Protein AF-A0A443YUI5-F1 (afdb_monomer_lite)

pLDDT: mean 79.12, std 23.34, range [35.41, 98.44]

Secondary structure (DSSP, 8-state):
----------------------------------TTEEEEEEE-TTS-EEEEEEETTS-HHHHHHHHHHHHHHHTT-GGGHHHHHHHHHT--

Radius of gyration: 30.59 Å; chains: 1; bounding box: 45×80×65 Å

Foldseek 3Di:
DDDDDDDDDDDDDDPDDDDDDDPPPPPPPPPPPPLQWDKDWDAAPVRDIDIDTDGPPWDPQQSVLVNVLCRCVVNVVVVCNVVSVVSNVVTD

Structure (mmCIF, N/CA/C/O backbone):
data_AF-A0A443YUI5-F1
#
_entry.id   AF-A0A443YUI5-F1
#
loop_
_atom_site.group_PDB
_atom_site.id
_atom_site.type_symbol
_atom_site.label_atom_id
_atom_site.label_alt_id
_atom_site.label_comp_id
_atom_site.label_asym_id
_atom_site.label_entity_id
_atom_site.label_seq_id
_atom_site.pdbx_PDB_ins_code
_atom_site.Cartn_x
_atom_site.Cartn_y
_atom_site.Cartn_z
_atom_site.occupancy
_atom_site.B_iso_or_equiv
_atom_site.auth_seq_id
_atom_site.auth_comp_id
_atom_site.auth_asym_id
_atom_site.auth_atom_id
_atom_site.pdbx_PDB_model_num
ATOM 1 N N . MET A 1 1 ? 32.166 69.815 49.288 1.00 35.41 1 MET A N 1
ATOM 2 C CA . MET A 1 1 ? 32.519 68.591 50.051 1.00 35.41 1 MET A CA 1
ATOM 3 C C . MET A 1 1 ? 31.216 67.846 50.296 1.00 35.41 1 MET A C 1
ATOM 5 O O . MET A 1 1 ? 30.298 68.459 50.805 1.00 35.41 1 MET A O 1
ATOM 9 N N . LYS A 1 2 ? 30.967 66.742 49.589 1.00 37.97 2 LYS A N 1
ATOM 10 C CA . LYS A 1 2 ? 31.373 65.356 49.898 1.00 37.97 2 LYS A CA 1
ATOM 11 C C . LYS A 1 2 ? 30.525 64.726 51.009 1.00 37.97 2 LYS A C 1
ATOM 13 O O . LYS A 1 2 ? 30.430 65.280 52.092 1.00 37.97 2 LYS A O 1
ATOM 18 N N . LEU A 1 3 ? 30.118 63.492 50.698 1.00 37.38 3 LEU A N 1
ATOM 19 C CA . LEU A 1 3 ? 29.604 62.422 51.553 1.00 37.38 3 LEU A CA 1
ATOM 20 C C . LEU A 1 3 ? 28.123 62.509 51.960 1.00 37.38 3 LEU A C 1
ATOM 22 O O . LEU A 1 3 ? 27.674 63.542 52.413 1.00 37.38 3 LEU A O 1
ATOM 26 N N . SER A 1 4 ? 27.320 61.443 51.957 1.00 45.62 4 SER A N 1
ATOM 27 C CA . SER A 1 4 ? 27.376 60.082 51.392 1.00 45.62 4 SER A CA 1
ATOM 28 C C . SER A 1 4 ? 26.271 59.258 52.069 1.00 45.62 4 SER A C 1
ATOM 30 O O . SER A 1 4 ? 25.894 59.584 53.188 1.00 45.62 4 SER A O 1
ATOM 32 N N . LYS A 1 5 ? 25.963 58.097 51.470 1.00 46.97 5 LYS A N 1
ATOM 33 C CA . LYS A 1 5 ? 25.443 56.865 52.107 1.00 46.97 5 LYS A CA 1
ATOM 34 C C . LYS A 1 5 ? 23.950 56.897 52.460 1.00 46.97 5 LYS A C 1
ATOM 36 O O . LYS A 1 5 ? 23.513 57.597 53.353 1.00 46.97 5 LYS A O 1
ATOM 41 N N . LYS A 1 6 ? 23.137 56.208 51.654 1.00 47.88 6 LYS A N 1
ATOM 42 C CA . LYS A 1 6 ? 22.767 54.784 51.829 1.00 47.88 6 LYS A CA 1
ATOM 43 C C . LYS A 1 6 ? 21.965 54.552 53.111 1.00 47.88 6 LYS A C 1
ATOM 45 O O . LYS A 1 6 ? 22.578 54.390 54.156 1.00 47.88 6 LYS A O 1
ATOM 50 N N . LEU A 1 7 ? 20.651 54.401 52.972 1.00 53.97 7 LEU A N 1
ATOM 51 C CA . LEU A 1 7 ? 19.822 53.374 53.624 1.00 53.97 7 LEU A CA 1
ATOM 52 C C . LEU A 1 7 ? 18.370 53.617 53.168 1.00 53.97 7 LEU A C 1
ATOM 54 O O . LEU A 1 7 ? 17.985 54.774 53.104 1.00 53.97 7 LEU A O 1
ATOM 58 N N . PHE A 1 8 ? 17.459 52.688 52.910 1.00 46.69 8 PHE A N 1
ATOM 59 C CA . PHE A 1 8 ? 17.367 51.248 52.637 1.00 46.69 8 PHE A CA 1
ATOM 60 C C . PHE A 1 8 ? 15.838 50.991 52.652 1.00 46.69 8 PHE A C 1
ATOM 62 O O . PHE A 1 8 ? 15.118 51.793 53.246 1.00 46.69 8 PHE A O 1
ATOM 69 N N . LEU A 1 9 ? 15.377 49.867 52.090 1.00 45.25 9 LEU A N 1
ATOM 70 C CA . LEU A 1 9 ? 13.992 49.343 52.142 1.00 45.25 9 LEU A CA 1
ATOM 71 C C . LEU A 1 9 ? 12.989 50.055 51.199 1.00 45.25 9 LEU A C 1
ATOM 73 O O . LEU A 1 9 ? 12.831 51.261 51.264 1.00 45.25 9 LEU A O 1
ATOM 77 N N . LEU A 1 10 ? 12.248 49.400 50.300 1.00 46.81 10 LEU A N 1
ATOM 78 C CA . LEU A 1 10 ? 11.764 48.017 50.247 1.00 46.81 10 LEU A CA 1
ATOM 79 C C . LEU A 1 10 ? 11.145 47.726 48.860 1.00 46.81 10 LEU A C 1
ATOM 81 O O . LEU A 1 10 ? 10.678 48.644 48.197 1.00 46.81 10 LEU A O 1
ATOM 85 N N . LEU A 1 11 ? 11.033 46.428 48.543 1.00 51.09 11 LEU A N 1
ATOM 86 C CA . LEU A 1 11 ? 10.074 45.797 47.612 1.00 51.09 11 LEU A CA 1
ATOM 87 C C . LEU A 1 11 ? 10.394 45.803 46.106 1.00 51.09 11 LEU A C 1
ATOM 89 O O . LEU A 1 11 ? 9.887 46.623 45.354 1.00 51.09 11 LEU A O 1
ATOM 93 N N . ALA A 1 12 ? 11.144 44.783 45.679 1.00 51.66 12 ALA A N 1
ATOM 94 C CA . ALA A 1 12 ? 10.871 43.988 44.468 1.00 51.66 12 ALA A CA 1
ATOM 95 C C . ALA A 1 12 ? 11.862 42.801 44.431 1.00 51.66 12 ALA A C 1
ATOM 97 O O . ALA A 1 12 ? 12.920 42.865 43.817 1.00 51.66 12 ALA A O 1
ATOM 98 N N . SER A 1 13 ? 11.758 41.851 45.362 1.00 48.91 13 SER A N 1
ATOM 99 C CA . SER A 1 13 ? 11.170 40.527 45.102 1.00 48.91 13 SER A CA 1
ATOM 100 C C . SER A 1 13 ? 11.611 39.872 43.781 1.00 48.91 13 SER A C 1
ATOM 102 O O . SER A 1 13 ? 11.099 40.193 42.716 1.00 48.91 13 SER A O 1
ATOM 104 N N . CYS A 1 14 ? 12.491 38.878 43.932 1.00 44.94 14 CYS A N 1
ATOM 105 C CA . CYS A 1 14 ? 12.506 37.619 43.185 1.00 44.94 14 CYS A CA 1
ATOM 106 C C . CYS A 1 14 ? 12.582 37.673 41.652 1.00 44.94 14 CYS A C 1
ATOM 108 O O . CYS A 1 14 ? 11.595 37.422 40.976 1.00 44.94 14 CYS A O 1
ATOM 110 N N . PHE A 1 15 ? 13.801 37.767 41.124 1.00 49.81 15 PHE A N 1
ATOM 111 C CA . PHE A 1 15 ? 14.214 36.892 40.022 1.00 49.81 15 PHE A CA 1
ATOM 112 C C . PHE A 1 15 ? 15.553 36.261 40.406 1.00 49.81 15 PHE A C 1
ATOM 114 O O . PHE A 1 15 ? 16.629 36.726 40.043 1.00 49.81 15 PHE A O 1
ATOM 121 N N . PHE A 1 16 ? 15.460 35.244 41.267 1.00 46.53 16 PHE A N 1
ATOM 122 C CA . PHE A 1 16 ? 16.574 34.365 41.587 1.00 46.53 16 PHE A CA 1
ATOM 123 C C . PHE A 1 16 ? 16.896 33.509 40.361 1.00 46.53 16 PHE A C 1
ATOM 125 O O . PHE A 1 16 ? 16.020 32.871 39.781 1.00 46.53 16 PHE A O 1
ATOM 132 N N . ALA A 1 17 ? 18.175 33.523 40.008 1.00 54.31 17 ALA A N 1
ATOM 133 C CA . ALA A 1 17 ? 18.823 32.609 39.091 1.00 54.31 17 ALA A CA 1
ATOM 134 C C . ALA A 1 17 ? 18.689 31.151 39.558 1.00 54.31 17 ALA A C 1
ATOM 136 O O . ALA A 1 17 ? 18.885 30.897 40.744 1.00 54.31 17 ALA A O 1
ATOM 137 N N . PHE A 1 18 ? 18.421 30.228 38.625 1.00 44.81 18 PHE A N 1
ATOM 138 C CA . PHE A 1 18 ? 19.051 28.901 38.501 1.00 44.81 18 PHE A CA 1
ATOM 139 C C . PHE A 1 18 ? 18.410 28.105 37.344 1.00 44.81 18 PHE A C 1
ATOM 141 O O . PHE A 1 18 ? 17.197 27.914 37.349 1.00 44.81 18 PHE A O 1
ATOM 148 N N . GLY A 1 19 ? 19.228 27.563 36.429 1.00 41.97 19 GLY A N 1
ATOM 149 C CA . GLY A 1 19 ? 18.959 26.248 35.821 1.00 41.97 19 GLY A CA 1
ATOM 150 C C . GLY A 1 19 ? 19.038 26.118 34.290 1.00 41.97 19 GLY A C 1
ATOM 151 O O . GLY A 1 19 ? 18.059 26.426 33.625 1.00 41.97 19 GLY A O 1
ATOM 152 N N . CYS A 1 20 ? 20.144 25.517 33.811 1.00 45.34 20 CYS A N 1
ATOM 153 C CA . CYS A 1 20 ? 20.379 24.846 32.509 1.00 45.34 20 CYS A CA 1
ATOM 154 C C . CYS A 1 20 ? 20.330 25.746 31.254 1.00 45.34 20 CYS A C 1
ATOM 156 O O . CYS A 1 20 ? 19.271 26.207 30.855 1.00 45.34 20 CYS A O 1
ATOM 158 N N . GLU A 1 21 ? 21.433 26.115 30.592 1.00 45.78 21 GLU A N 1
ATOM 159 C CA . GLU A 1 21 ? 22.568 25.298 30.107 1.00 45.78 21 GLU A CA 1
ATOM 160 C C . GLU A 1 21 ? 22.106 24.092 29.277 1.00 45.78 21 GLU A C 1
ATOM 162 O O . GLU A 1 21 ? 21.214 23.364 29.697 1.00 45.78 21 GLU A O 1
ATOM 167 N N . LEU A 1 22 ? 22.739 23.898 28.115 1.00 44.59 22 LEU A N 1
ATOM 168 C CA . LEU A 1 22 ? 22.425 22.913 27.071 1.00 44.59 22 LEU A CA 1
ATOM 169 C C . LEU A 1 22 ? 21.349 23.347 26.057 1.00 44.59 22 LEU A C 1
ATOM 171 O O . LEU A 1 22 ? 20.293 22.738 25.897 1.00 44.59 22 LEU A O 1
ATOM 175 N N . LEU A 1 23 ? 21.670 24.401 25.304 1.00 45.56 23 LEU A N 1
ATOM 176 C CA . LEU A 1 23 ? 21.161 24.542 23.942 1.00 45.56 23 LEU A CA 1
ATOM 177 C C . LEU A 1 23 ? 21.903 23.479 23.118 1.00 45.56 23 LEU A C 1
ATOM 179 O O . LEU A 1 23 ? 22.971 23.738 22.571 1.00 45.56 23 LEU A O 1
ATOM 183 N N . ASP A 1 24 ? 21.397 22.248 23.202 1.00 44.34 24 ASP A N 1
ATOM 184 C CA . ASP A 1 24 ? 21.800 21.106 22.388 1.00 44.34 24 ASP A CA 1
ATOM 185 C C . ASP A 1 24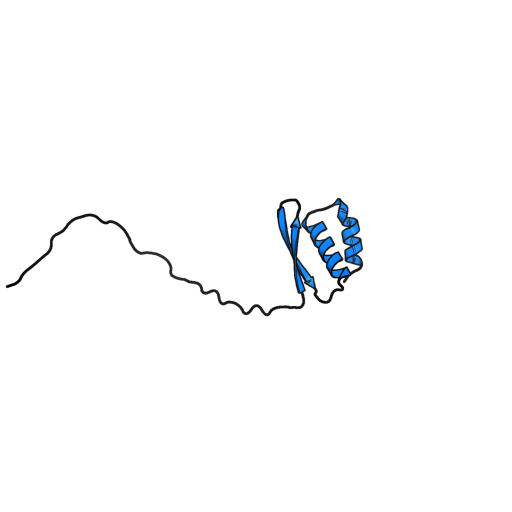 ? 21.457 21.477 20.941 1.00 44.34 24 ASP A C 1
ATOM 187 O O . ASP A 1 24 ? 20.330 21.324 20.468 1.00 44.34 24 ASP A O 1
ATOM 191 N N . GLU A 1 25 ? 22.414 22.113 20.270 1.00 52.12 25 GLU A N 1
ATOM 192 C CA . GLU A 1 25 ? 22.475 22.167 18.818 1.00 52.12 25 GLU A CA 1
ATOM 193 C C . GLU A 1 25 ? 22.765 20.731 18.380 1.00 52.12 25 GLU A C 1
ATOM 195 O O . GLU A 1 25 ? 23.913 20.331 18.187 1.00 52.12 25 GLU A O 1
ATOM 200 N N . GLU A 1 26 ? 21.697 19.923 18.371 1.00 56.22 26 GLU A N 1
ATOM 201 C CA . GLU A 1 26 ? 21.706 18.553 17.885 1.00 56.22 26 GLU A CA 1
ATOM 202 C C . GLU A 1 26 ? 22.288 18.635 16.468 1.00 56.22 26 GLU A C 1
ATOM 204 O O . GLU A 1 26 ? 21.721 19.349 15.630 1.00 56.22 26 GLU A O 1
ATOM 209 N N . PRO A 1 27 ? 23.456 18.026 16.199 1.00 44.50 27 PRO A N 1
ATOM 210 C CA . PRO A 1 27 ? 24.069 18.115 14.888 1.00 44.50 27 PRO A CA 1
ATOM 211 C C . PRO A 1 27 ? 23.027 17.639 13.881 1.00 44.50 27 PRO A C 1
ATOM 213 O O . PRO A 1 27 ? 22.513 16.527 14.014 1.00 44.50 27 PRO A O 1
ATOM 216 N N . GLU A 1 28 ? 22.688 18.483 12.899 1.00 55.75 28 GLU A N 1
ATOM 217 C CA . GLU A 1 28 ? 22.000 18.029 11.698 1.00 55.75 28 GLU A CA 1
ATOM 218 C C . GLU A 1 28 ? 22.916 16.973 11.081 1.00 55.75 28 GLU A C 1
ATOM 220 O O . GLU A 1 28 ? 23.827 17.277 10.312 1.00 55.75 28 GLU A O 1
ATOM 225 N N . GLU A 1 29 ? 22.732 15.715 11.490 1.00 56.62 29 GLU A N 1
ATOM 226 C CA . GLU A 1 29 ? 23.282 14.584 10.781 1.00 56.62 29 GLU A CA 1
ATOM 227 C C . GLU A 1 29 ? 22.833 14.799 9.345 1.00 56.62 29 GLU A C 1
ATOM 229 O O . GLU A 1 29 ? 21.627 14.814 9.069 1.00 56.62 29 GLU A O 1
ATOM 234 N N . GLU A 1 30 ? 23.791 15.027 8.446 1.00 53.38 30 GLU A N 1
ATOM 235 C CA . GLU A 1 30 ? 23.566 14.980 7.013 1.00 53.38 30 GLU A CA 1
ATOM 236 C C . GLU A 1 30 ? 22.991 13.593 6.723 1.00 53.38 30 GLU A C 1
ATOM 238 O O . GLU A 1 30 ? 23.711 12.618 6.490 1.00 53.38 30 GLU A O 1
ATOM 243 N N . LYS A 1 31 ? 21.662 13.477 6.824 1.00 60.12 31 LYS A N 1
ATOM 244 C CA . LYS A 1 31 ? 20.929 12.256 6.549 1.00 60.12 31 LYS A CA 1
ATOM 245 C C . LYS A 1 31 ? 21.180 12.001 5.090 1.00 60.12 31 LYS A C 1
ATOM 247 O O . LYS A 1 31 ? 20.570 12.628 4.227 1.00 60.12 31 LYS A O 1
ATOM 252 N N . LYS A 1 32 ? 22.124 11.102 4.829 1.00 59.72 32 LYS A N 1
ATOM 253 C CA . LYS A 1 32 ? 22.429 10.595 3.504 1.00 59.72 32 LYS A CA 1
ATOM 254 C C . LYS A 1 32 ? 21.094 10.214 2.880 1.00 59.72 32 LYS A C 1
ATOM 256 O O . LYS A 1 32 ? 20.459 9.258 3.323 1.00 59.72 32 LYS A O 1
ATOM 261 N N . VAL A 1 33 ? 20.628 11.033 1.938 1.00 64.38 33 VAL A N 1
ATOM 262 C CA . VAL A 1 33 ? 19.283 10.899 1.382 1.00 64.38 33 VAL A CA 1
ATOM 263 C C . VAL A 1 33 ? 19.264 9.600 0.592 1.00 64.38 33 VAL A C 1
ATOM 265 O O . VAL A 1 33 ? 19.785 9.521 -0.523 1.00 64.38 33 VAL A O 1
ATOM 268 N N . ASP A 1 34 ? 18.721 8.552 1.205 1.00 72.12 34 ASP A N 1
ATOM 269 C CA . ASP A 1 34 ? 18.540 7.272 0.548 1.00 72.12 34 ASP A CA 1
ATOM 270 C C . ASP A 1 34 ? 17.368 7.382 -0.432 1.00 72.12 34 ASP A C 1
ATOM 272 O O . ASP A 1 34 ? 16.200 7.210 -0.087 1.00 72.12 34 ASP A O 1
ATOM 276 N N . ASN A 1 35 ? 17.706 7.672 -1.687 1.00 81.25 35 ASN A N 1
ATOM 277 C CA . ASN A 1 35 ? 16.753 7.757 -2.789 1.00 81.25 35 ASN A CA 1
ATOM 278 C C . ASN A 1 35 ? 16.277 6.375 -3.286 1.00 81.25 35 ASN A C 1
ATOM 280 O O . ASN A 1 35 ? 15.597 6.289 -4.311 1.00 81.25 35 ASN A O 1
ATOM 284 N N . SER A 1 36 ? 16.616 5.269 -2.612 1.00 92.75 36 SER A N 1
ATOM 285 C CA . SER A 1 36 ? 16.159 3.929 -3.002 1.00 92.75 36 SER A CA 1
ATOM 286 C C . SER A 1 36 ? 14.672 3.696 -2.717 1.00 92.75 36 SER A C 1
ATOM 288 O O . SER A 1 36 ? 14.046 2.852 -3.369 1.00 92.75 36 SER A O 1
ATOM 290 N N . THR A 1 37 ? 14.085 4.466 -1.797 1.00 95.56 37 THR A N 1
ATOM 291 C CA . THR A 1 37 ? 12.678 4.374 -1.394 1.00 95.56 37 THR A CA 1
ATOM 292 C C . THR A 1 37 ? 12.005 5.744 -1.384 1.00 95.56 37 THR A C 1
ATOM 294 O O . THR A 1 37 ? 12.669 6.776 -1.340 1.00 95.56 37 THR A O 1
ATOM 297 N N . TYR A 1 38 ? 10.676 5.761 -1.444 1.00 94.56 38 TYR A N 1
ATOM 298 C CA . TYR A 1 38 ? 9.876 6.933 -1.099 1.00 94.56 38 TYR A CA 1
ATOM 299 C C . TYR A 1 38 ? 8.998 6.623 0.109 1.00 94.56 38 TYR A C 1
ATOM 301 O O . TYR A 1 38 ? 8.590 5.477 0.322 1.00 94.56 38 TYR A O 1
ATOM 309 N N . THR A 1 39 ? 8.703 7.656 0.892 1.00 96.69 39 THR A N 1
ATOM 310 C CA . THR A 1 39 ? 7.774 7.553 2.014 1.00 96.69 39 THR A CA 1
ATOM 311 C C . THR A 1 39 ? 6.346 7.670 1.507 1.00 96.69 39 THR A C 1
ATOM 313 O O . THR A 1 39 ? 5.953 8.692 0.946 1.00 96.69 39 THR A O 1
ATOM 316 N N . TYR A 1 40 ? 5.558 6.627 1.733 1.00 97.38 40 TYR A N 1
ATOM 317 C CA . TYR A 1 40 ? 4.122 6.642 1.517 1.00 97.38 40 TYR A CA 1
ATOM 318 C C . TYR A 1 40 ? 3.401 6.830 2.848 1.00 97.38 40 TYR A C 1
ATOM 320 O O . TYR A 1 40 ? 3.545 6.014 3.759 1.00 97.38 40 TYR A O 1
ATOM 328 N N . SER A 1 41 ? 2.607 7.894 2.940 1.00 97.94 41 SER A N 1
ATOM 329 C CA . SER A 1 41 ? 1.829 8.247 4.127 1.00 97.94 41 SER A CA 1
ATOM 330 C C . SER A 1 41 ? 0.342 8.058 3.856 1.00 97.94 41 SER A C 1
ATOM 332 O O . SER A 1 41 ? -0.169 8.519 2.837 1.00 97.94 41 SER A O 1
ATOM 334 N N . TYR A 1 42 ? -0.373 7.428 4.784 1.00 97.50 42 TYR A N 1
ATOM 335 C CA . TYR A 1 42 ? -1.815 7.215 4.677 1.00 97.50 42 TYR A CA 1
ATOM 336 C C . TYR A 1 42 ? -2.518 7.439 6.014 1.00 97.50 42 TYR A C 1
ATOM 338 O O . TYR A 1 42 ? -1.920 7.358 7.087 1.00 97.50 42 TYR A O 1
ATOM 346 N N . THR A 1 43 ? -3.809 7.758 5.936 1.00 98.06 43 THR A N 1
ATOM 347 C CA . THR A 1 43 ? -4.673 7.970 7.102 1.00 98.06 43 THR A CA 1
ATOM 348 C C . THR A 1 43 ? -5.800 6.952 7.068 1.00 98.06 43 THR A C 1
ATOM 350 O O . THR A 1 43 ? -6.476 6.809 6.050 1.00 98.06 43 THR A O 1
ATOM 353 N N . CYS A 1 44 ? -5.989 6.239 8.171 1.00 97.19 44 CYS A N 1
ATOM 354 C CA . CYS A 1 44 ? -7.084 5.296 8.333 1.00 97.19 44 CYS A CA 1
ATOM 355 C C . CYS A 1 44 ? -8.401 6.018 8.644 1.00 97.19 44 CYS A C 1
ATOM 357 O O . CYS A 1 44 ? -8.371 7.135 9.163 1.00 97.19 44 CYS A O 1
ATOM 359 N N . PRO A 1 45 ? -9.564 5.375 8.430 1.00 96.06 45 PRO A N 1
ATOM 360 C CA . PRO A 1 45 ? -10.868 5.956 8.770 1.00 96.06 45 PRO A CA 1
ATOM 361 C C . PRO A 1 45 ? -11.009 6.374 10.243 1.00 96.06 45 PRO A C 1
ATOM 363 O O . PRO A 1 45 ? -11.770 7.276 10.567 1.00 96.06 45 PRO A O 1
ATOM 366 N N . THR A 1 46 ? -10.229 5.761 11.137 1.00 95.56 46 THR A N 1
ATOM 36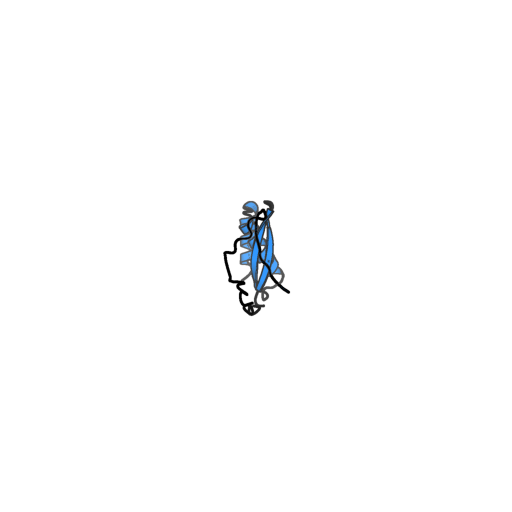7 C CA . THR A 1 46 ? -10.139 6.116 12.563 1.00 95.56 46 THR A CA 1
ATOM 368 C C . THR A 1 46 ? -9.364 7.412 12.837 1.00 95.56 46 THR A C 1
ATOM 370 O O . THR A 1 46 ? -9.222 7.807 13.990 1.00 95.56 46 THR A O 1
ATOM 373 N N . GLY A 1 47 ? -8.805 8.053 11.806 1.00 96.06 47 GLY A N 1
ATOM 374 C CA . GLY A 1 47 ? -7.963 9.247 11.910 1.00 96.06 47 GLY A CA 1
ATOM 375 C C . GLY A 1 47 ? -6.489 8.962 12.217 1.00 96.06 47 GLY A C 1
ATOM 376 O O . GLY A 1 47 ? -5.670 9.881 12.186 1.00 96.06 47 GLY A O 1
ATOM 377 N N . LYS A 1 48 ? -6.114 7.701 12.478 1.00 96.88 48 LYS A N 1
ATOM 378 C CA . LYS A 1 48 ? -4.712 7.315 12.695 1.00 96.88 48 LYS A CA 1
ATOM 379 C C . LYS A 1 48 ? -3.905 7.443 11.405 1.00 96.88 48 LYS A C 1
ATOM 381 O O . LYS A 1 48 ? -4.357 7.015 10.344 1.00 96.88 48 LYS A O 1
ATOM 386 N N . LYS A 1 49 ? -2.702 8.006 11.513 1.00 97.81 49 LYS A N 1
ATOM 387 C CA . LYS A 1 49 ? -1.762 8.179 10.401 1.00 97.81 49 LYS A CA 1
ATOM 388 C C . LYS A 1 49 ? -0.636 7.163 10.497 1.00 97.81 49 LYS A C 1
ATOM 390 O O . LYS A 1 49 ? -0.131 6.907 11.587 1.00 97.81 49 LYS A O 1
ATOM 395 N N . TYR A 1 50 ? -0.230 6.644 9.350 1.00 97.38 50 TYR A N 1
ATOM 396 C CA . TYR A 1 50 ? 0.841 5.667 9.221 1.00 97.38 50 TYR A CA 1
ATOM 397 C C . TYR A 1 50 ? 1.717 6.013 8.024 1.00 97.38 50 TYR A C 1
ATOM 399 O O . TYR A 1 50 ? 1.268 6.670 7.080 1.00 97.38 50 TYR A O 1
ATOM 407 N N . THR A 1 51 ? 2.959 5.545 8.062 1.00 97.44 51 THR A N 1
ATOM 408 C CA . THR A 1 51 ? 3.925 5.712 6.979 1.00 97.44 51 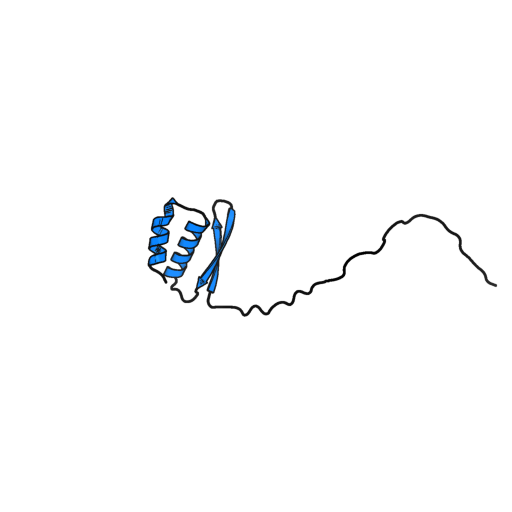THR A CA 1
ATOM 409 C C . THR A 1 51 ? 4.656 4.402 6.713 1.00 97.44 51 THR A C 1
ATOM 411 O O . THR A 1 51 ? 4.859 3.600 7.624 1.00 97.44 51 THR A O 1
ATOM 414 N N . ILE A 1 52 ? 5.033 4.171 5.456 1.00 96.00 52 ILE A N 1
ATOM 415 C CA . ILE A 1 52 ? 5.909 3.066 5.052 1.00 96.00 52 ILE A CA 1
ATOM 416 C C . ILE A 1 52 ? 6.903 3.534 3.985 1.00 96.00 52 ILE A C 1
ATOM 418 O O . ILE A 1 52 ? 6.629 4.482 3.250 1.00 96.00 52 ILE A O 1
ATOM 422 N N . GLN A 1 53 ? 8.028 2.833 3.862 1.00 96.75 53 GLN A N 1
ATOM 423 C CA . GLN A 1 53 ? 8.980 3.037 2.771 1.00 96.75 53 GLN A CA 1
ATOM 424 C C . GLN A 1 53 ? 8.678 2.068 1.625 1.00 96.75 53 GLN A C 1
ATOM 426 O O . GLN A 1 53 ? 8.623 0.856 1.835 1.00 96.75 53 GLN A O 1
ATOM 431 N N . ILE A 1 54 ? 8.510 2.591 0.410 1.00 95.69 54 ILE A N 1
ATOM 432 C CA . ILE A 1 54 ? 8.265 1.795 -0.799 1.00 95.69 54 ILE A CA 1
ATOM 433 C C . ILE A 1 54 ? 9.443 1.974 -1.765 1.00 95.69 54 ILE A C 1
ATOM 435 O O . ILE A 1 54 ? 9.816 3.110 -2.059 1.00 95.69 54 ILE A O 1
ATOM 439 N N . PRO A 1 55 ? 10.041 0.894 -2.300 1.00 95.56 55 PRO A N 1
ATOM 440 C CA . PRO A 1 55 ? 11.169 1.015 -3.218 1.00 95.56 55 PRO A CA 1
ATOM 441 C C . PRO A 1 55 ? 10.825 1.760 -4.514 1.00 95.56 55 PRO A C 1
ATOM 443 O O . PRO A 1 55 ? 9.865 1.437 -5.218 1.00 95.56 55 PRO A O 1
ATOM 446 N N . ASN A 1 56 ? 11.677 2.713 -4.893 1.00 95.06 56 ASN A N 1
ATOM 447 C CA . ASN A 1 56 ? 11.504 3.526 -6.098 1.00 95.06 56 ASN A CA 1
ATOM 448 C C . ASN A 1 56 ? 11.627 2.716 -7.391 1.00 95.06 56 ASN A C 1
ATOM 450 O O . ASN A 1 56 ? 10.980 3.061 -8.380 1.00 95.06 56 ASN A O 1
ATOM 454 N N . ARG A 1 57 ? 12.397 1.620 -7.357 1.00 94.75 57 ARG A N 1
ATOM 455 C CA . ARG A 1 57 ? 12.628 0.701 -8.485 1.00 94.75 57 ARG A CA 1
ATOM 456 C C . ARG A 1 57 ? 11.393 -0.086 -8.935 1.00 94.75 57 ARG A C 1
ATOM 458 O O . ARG A 1 57 ? 11.439 -0.733 -9.975 1.00 94.75 57 ARG A O 1
ATOM 465 N N . LEU A 1 58 ? 10.326 -0.109 -8.134 1.00 95.31 58 LEU A N 1
ATOM 466 C CA . LEU A 1 58 ? 9.103 -0.833 -8.476 1.00 95.31 58 LEU A CA 1
ATOM 467 C C . LEU A 1 58 ? 8.366 -0.147 -9.632 1.00 95.31 58 LEU A C 1
ATOM 469 O O . LEU A 1 58 ? 8.386 1.079 -9.759 1.00 95.31 58 LEU A O 1
ATOM 473 N N . SER A 1 59 ? 7.660 -0.937 -10.442 1.00 97.00 59 SER A N 1
ATOM 474 C CA . SER A 1 59 ? 6.715 -0.394 -11.421 1.00 97.00 59 SER A CA 1
ATOM 475 C C . SER A 1 59 ? 5.603 0.396 -10.722 1.00 97.00 59 SER A C 1
ATOM 477 O O . SER A 1 59 ? 5.311 0.169 -9.546 1.00 97.00 59 SER A O 1
ATOM 479 N N . SER A 1 60 ? 4.944 1.304 -11.445 1.00 96.81 60 SER A N 1
ATOM 480 C CA . SER A 1 60 ? 3.802 2.071 -10.923 1.00 96.81 60 SER A CA 1
ATOM 481 C C . SER A 1 60 ? 2.692 1.164 -10.383 1.00 96.81 60 SER A C 1
ATOM 483 O O . SER A 1 60 ? 2.174 1.403 -9.295 1.00 96.81 60 SER A O 1
ATOM 485 N N . THR A 1 61 ? 2.386 0.073 -11.089 1.00 97.81 61 THR A N 1
ATOM 486 C CA . THR A 1 61 ? 1.427 -0.944 -10.639 1.00 97.81 61 THR A CA 1
ATOM 487 C C . THR A 1 61 ? 1.854 -1.572 -9.318 1.00 97.81 61 THR A C 1
ATOM 489 O O . THR A 1 61 ? 1.041 -1.703 -8.406 1.00 97.81 61 THR A O 1
ATOM 492 N N . CYS A 1 62 ? 3.135 -1.918 -9.171 1.00 97.62 62 CYS A N 1
ATOM 493 C CA . CYS A 1 62 ? 3.602 -2.513 -7.928 1.00 97.62 62 CYS A CA 1
ATOM 494 C C 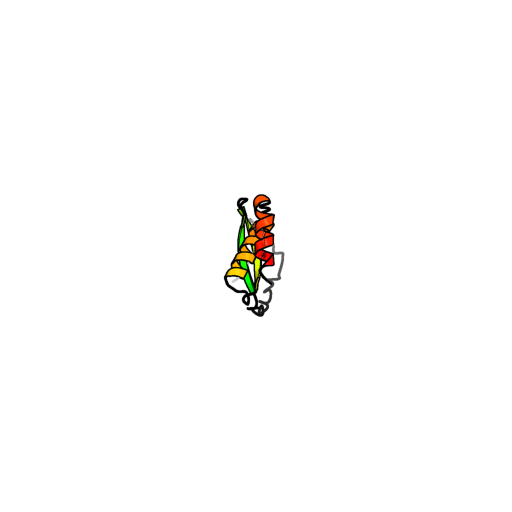. CYS A 1 62 ? 3.629 -1.529 -6.769 1.00 97.62 62 CYS A C 1
ATOM 496 O O . CYS A 1 62 ? 3.247 -1.908 -5.667 1.00 97.62 62 CYS A O 1
ATOM 498 N N . LYS A 1 63 ? 3.981 -0.266 -7.012 1.00 98.00 63 LYS A N 1
ATOM 499 C CA . LYS A 1 63 ? 3.842 0.800 -6.014 1.00 98.00 63 LYS A CA 1
ATOM 500 C C . LYS A 1 63 ? 2.404 0.876 -5.496 1.00 98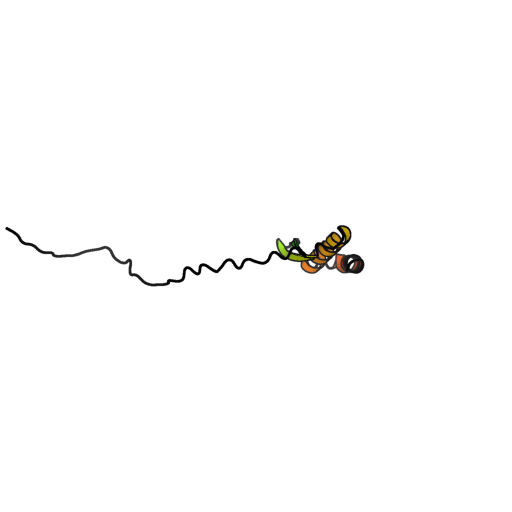.00 63 LYS A C 1
ATOM 502 O O . LYS A 1 63 ? 2.189 0.736 -4.298 1.00 98.00 63 LYS A O 1
ATOM 507 N N . ALA A 1 64 ? 1.416 0.932 -6.390 1.00 98.06 64 ALA A N 1
ATOM 508 C CA . ALA A 1 64 ? 0.002 0.951 -6.008 1.00 98.06 64 ALA A CA 1
ATOM 509 C C . ALA A 1 64 ? -0.435 -0.303 -5.222 1.00 98.06 64 ALA A C 1
ATOM 511 O O . ALA A 1 64 ? -1.205 -0.199 -4.265 1.00 98.06 64 ALA A O 1
ATOM 512 N N . ASN A 1 65 ? 0.073 -1.486 -5.582 1.00 98.31 65 ASN A N 1
ATOM 513 C CA . ASN A 1 65 ? -0.211 -2.725 -4.851 1.00 98.31 65 ASN A CA 1
ATOM 514 C C . ASN A 1 65 ? 0.391 -2.713 -3.438 1.00 98.31 65 ASN A C 1
ATOM 516 O O . ASN A 1 65 ? -0.276 -3.129 -2.491 1.00 98.31 65 ASN A O 1
ATOM 520 N N . TRP A 1 66 ? 1.617 -2.207 -3.282 1.00 98.19 66 TRP A N 1
ATOM 521 C CA . TRP A 1 66 ? 2.255 -2.007 -1.979 1.00 98.19 66 TRP A CA 1
ATOM 522 C C . TRP A 1 66 ? 1.487 -0.993 -1.119 1.00 98.19 66 TRP A C 1
ATOM 524 O O . TRP A 1 66 ? 1.229 -1.260 0.052 1.00 98.19 66 TRP A O 1
ATOM 534 N N . GLU A 1 67 ? 1.058 0.130 -1.696 1.00 98.00 67 GLU A N 1
ATOM 535 C CA . GLU A 1 67 ? 0.249 1.148 -1.010 1.00 98.00 67 GLU A CA 1
ATOM 536 C C . GLU A 1 67 ? -1.116 0.614 -0.562 1.00 98.00 67 GLU A C 1
ATOM 538 O O . GLU A 1 67 ? -1.589 0.922 0.534 1.00 98.00 67 GLU A O 1
ATOM 543 N N . TYR A 1 68 ? -1.775 -0.182 -1.410 1.00 98.12 68 TYR A N 1
ATOM 544 C CA . TYR A 1 68 ? -3.037 -0.833 -1.068 1.00 98.12 68 TYR A CA 1
ATOM 545 C C . TYR A 1 68 ? -2.843 -1.830 0.074 1.00 98.12 68 TYR A C 1
ATOM 547 O O . TYR A 1 68 ? -3.533 -1.731 1.082 1.00 98.12 68 TYR A O 1
ATOM 555 N N . TYR A 1 69 ? -1.844 -2.710 -0.033 1.00 98.19 69 TYR A N 1
ATOM 556 C CA . TYR A 1 69 ? -1.509 -3.662 1.023 1.00 98.19 69 TYR A CA 1
ATOM 557 C C . TYR A 1 69 ? -1.239 -2.964 2.361 1.00 98.19 69 TYR A C 1
ATOM 559 O O . TYR A 1 69 ? -1.806 -3.340 3.386 1.00 98.19 69 TYR A O 1
ATOM 567 N N . ALA A 1 70 ? -0.424 -1.908 2.343 1.00 98.00 70 ALA A N 1
ATOM 568 C CA . ALA A 1 70 ? -0.083 -1.145 3.534 1.00 98.00 70 ALA A CA 1
ATOM 569 C C . ALA A 1 70 ? -1.312 -0.517 4.191 1.00 98.00 70 ALA A C 1
ATOM 571 O O . ALA A 1 70 ? -1.483 -0.653 5.398 1.00 98.00 70 ALA A O 1
ATOM 572 N N . ARG A 1 71 ? -2.195 0.115 3.408 1.00 98.06 71 ARG A N 1
ATOM 573 C CA . ARG A 1 71 ? -3.449 0.680 3.925 1.00 98.06 71 ARG A CA 1
ATOM 574 C C . ARG A 1 71 ? -4.352 -0.388 4.514 1.00 98.06 71 ARG A C 1
ATOM 576 O O . ARG A 1 71 ? -4.838 -0.219 5.625 1.00 98.06 71 ARG A O 1
ATOM 583 N N . THR A 1 72 ? -4.554 -1.480 3.787 1.00 98.44 72 THR A N 1
ATOM 584 C CA . THR A 1 72 ? -5.443 -2.560 4.203 1.00 98.44 72 THR A CA 1
ATOM 585 C C . THR A 1 72 ? -5.008 -3.144 5.546 1.00 98.44 72 THR A C 1
ATOM 587 O O . THR A 1 72 ? -5.795 -3.180 6.489 1.00 98.44 72 THR A O 1
ATOM 590 N N . TYR A 1 73 ? -3.733 -3.512 5.682 1.00 97.69 73 TYR A N 1
ATOM 591 C CA . TYR A 1 73 ? -3.215 -4.074 6.930 1.00 97.69 73 TYR A CA 1
ATOM 592 C C . TYR A 1 73 ? -3.043 -3.029 8.034 1.00 97.69 73 TYR A C 1
ATOM 594 O O . TYR A 1 73 ? -3.402 -3.284 9.181 1.00 97.69 73 TYR A O 1
ATOM 602 N N . GLY A 1 74 ? -2.547 -1.836 7.703 1.00 96.88 74 GLY A N 1
ATOM 603 C CA . GLY A 1 74 ? -2.352 -0.756 8.671 1.00 96.88 74 GLY A CA 1
ATOM 604 C C . GLY A 1 74 ? -3.656 -0.251 9.284 1.00 96.88 74 GLY A C 1
ATOM 605 O O . GLY A 1 74 ? -3.689 0.103 10.460 1.00 96.88 74 GLY A O 1
ATOM 606 N N . CYS A 1 75 ? -4.747 -0.269 8.514 1.00 97.50 75 CYS A N 1
ATOM 607 C CA . CYS A 1 75 ? -6.073 0.128 8.978 1.00 97.50 75 CYS A CA 1
ATOM 608 C C . CYS A 1 75 ? -6.935 -1.035 9.480 1.00 97.50 75 CYS A C 1
ATOM 610 O O . CYS A 1 75 ? -8.078 -0.794 9.864 1.00 97.50 75 CYS A O 1
ATOM 612 N N . ASN A 1 76 ? -6.400 -2.261 9.511 1.00 97.44 76 ASN A N 1
ATOM 613 C CA . ASN A 1 76 ? -7.131 -3.474 9.880 1.00 97.44 76 ASN A CA 1
ATOM 614 C C . ASN A 1 76 ? -8.444 -3.656 9.088 1.00 97.44 76 ASN A C 1
ATOM 616 O O . ASN A 1 76 ? -9.488 -4.000 9.641 1.00 97.44 76 ASN A O 1
ATOM 620 N N . ASP A 1 77 ? -8.386 -3.393 7.784 1.00 96.94 77 ASP A N 1
ATOM 621 C CA . ASP A 1 77 ? -9.499 -3.548 6.848 1.00 96.94 77 ASP A CA 1
ATOM 622 C C . ASP A 1 77 ? -9.633 -5.020 6.425 1.00 96.94 77 ASP A C 1
ATOM 624 O O . ASP A 1 77 ? -9.210 -5.432 5.341 1.00 96.94 77 ASP A O 1
ATOM 628 N N . ALA A 1 78 ? -10.149 -5.832 7.352 1.00 97.38 78 ALA A N 1
ATOM 629 C CA . ALA A 1 78 ? -10.171 -7.292 7.255 1.00 97.38 78 ALA A CA 1
ATOM 630 C C . ALA A 1 78 ? -10.906 -7.812 6.009 1.00 97.38 78 ALA A C 1
ATOM 632 O O . ALA A 1 78 ? -10.487 -8.814 5.425 1.00 97.38 78 ALA A O 1
ATOM 633 N N . ASP A 1 79 ? -11.940 -7.098 5.561 1.00 98.12 79 ASP A N 1
ATOM 634 C CA . ASP A 1 79 ? -12.722 -7.448 4.372 1.00 98.12 79 ASP A CA 1
ATOM 635 C C . ASP A 1 79 ? -11.857 -7.463 3.099 1.00 98.12 79 ASP A C 1
ATOM 637 O O . ASP A 1 79 ? -12.113 -8.222 2.163 1.00 98.12 79 ASP A O 1
ATOM 641 N N . ASN A 1 80 ? -10.782 -6.669 3.080 1.00 98.00 80 ASN A N 1
ATOM 642 C CA . ASN A 1 80 ? -9.887 -6.516 1.937 1.00 98.00 80 ASN A CA 1
ATOM 643 C C . ASN A 1 80 ? -8.575 -7.312 2.052 1.00 98.00 80 ASN A C 1
ATOM 645 O O . ASN A 1 80 ? -7.762 -7.287 1.122 1.00 98.00 80 ASN A O 1
ATOM 649 N N . PHE A 1 81 ? -8.348 -8.057 3.140 1.00 98.31 81 PHE A N 1
ATOM 650 C CA . PHE A 1 81 ? -7.114 -8.837 3.330 1.00 98.31 81 PHE A CA 1
ATOM 651 C C . PHE A 1 81 ? -6.826 -9.823 2.183 1.00 98.31 81 PHE A C 1
ATOM 653 O O . PHE A 1 81 ? -5.683 -9.858 1.711 1.00 98.31 81 PHE A O 1
ATOM 660 N N . PRO A 1 82 ? -7.805 -10.605 1.676 1.00 98.44 82 PRO A N 1
ATOM 661 C CA . PRO A 1 82 ? -7.541 -11.554 0.592 1.00 98.44 82 PRO A CA 1
ATOM 662 C C . PRO A 1 82 ? -7.053 -10.871 -0.692 1.00 98.44 82 PRO A C 1
ATOM 664 O O . PRO A 1 82 ? -6.086 -11.317 -1.313 1.00 98.44 82 PRO A O 1
ATOM 667 N N . GLU A 1 83 ? -7.681 -9.756 -1.068 1.00 98.44 83 GLU A N 1
ATOM 668 C CA . GLU A 1 83 ? -7.318 -9.006 -2.271 1.00 98.44 83 GLU A CA 1
ATOM 669 C C . GLU A 1 83 ? -5.971 -8.292 -2.102 1.00 98.44 83 GLU A C 1
ATOM 671 O O . GLU A 1 83 ? -5.147 -8.302 -3.018 1.00 98.44 83 GLU A O 1
ATOM 676 N N . ALA A 1 84 ? -5.695 -7.733 -0.920 1.00 98.12 84 ALA A N 1
ATOM 677 C CA . ALA A 1 84 ? -4.409 -7.112 -0.622 1.00 98.12 84 ALA A CA 1
ATOM 678 C C . ALA A 1 84 ? -3.251 -8.104 -0.775 1.00 98.12 84 ALA A C 1
ATOM 680 O O . ALA A 1 84 ? -2.263 -7.795 -1.448 1.00 98.12 84 ALA A O 1
ATOM 681 N N . ASN A 1 85 ? -3.394 -9.314 -0.228 1.00 98.00 85 ASN A N 1
ATOM 682 C CA . ASN A 1 85 ? -2.405 -10.380 -0.390 1.00 98.00 85 ASN A CA 1
ATOM 683 C C . ASN A 1 85 ? -2.203 -10.752 -1.858 1.00 98.00 85 ASN A C 1
ATOM 685 O O . ASN A 1 85 ? -1.068 -10.813 -2.330 1.00 98.00 85 ASN A O 1
ATOM 689 N N . LYS A 1 86 ? -3.299 -10.945 -2.600 1.00 98.25 86 LYS A N 1
ATOM 690 C CA . LYS A 1 86 ? -3.246 -11.279 -4.027 1.00 98.25 86 LYS A CA 1
ATOM 691 C C . LYS A 1 86 ? -2.504 -10.213 -4.835 1.00 98.25 86 LYS A C 1
ATOM 693 O O . LYS A 1 86 ? -1.682 -10.558 -5.680 1.00 98.25 86 LYS A O 1
ATOM 698 N N . ARG A 1 87 ? -2.764 -8.928 -4.576 1.00 98.00 87 ARG A N 1
ATOM 699 C CA . ARG A 1 87 ? -2.082 -7.807 -5.243 1.00 98.00 87 ARG A CA 1
ATOM 700 C C . ARG A 1 87 ? -0.609 -7.728 -4.875 1.00 98.00 87 ARG A C 1
ATOM 702 O O . ARG A 1 87 ? 0.232 -7.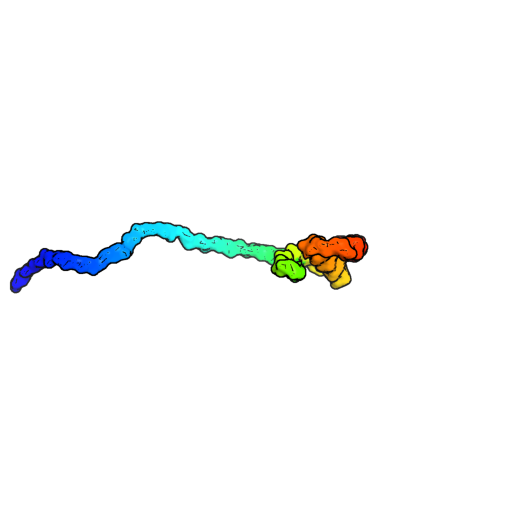560 -5.757 1.00 98.00 87 ARG A O 1
ATOM 709 N N . LYS A 1 88 ? -0.277 -7.866 -3.588 1.00 95.94 88 LYS A N 1
ATOM 710 C CA . LYS A 1 88 ? 1.115 -7.807 -3.130 1.00 95.94 88 LYS A CA 1
ATOM 711 C C . LYS A 1 88 ? 1.943 -8.979 -3.658 1.00 95.94 88 LYS A C 1
ATOM 713 O O . LYS A 1 88 ? 3.098 -8.764 -4.007 1.00 95.94 88 LYS A O 1
ATOM 718 N N . ALA A 1 89 ? 1.356 -10.170 -3.783 1.00 96.88 89 ALA A N 1
ATOM 719 C CA . ALA A 1 89 ? 2.025 -11.364 -4.308 1.00 96.88 89 ALA A CA 1
ATOM 720 C C . ALA A 1 89 ? 2.441 -11.247 -5.787 1.00 96.88 89 ALA A C 1
ATOM 722 O O . ALA A 1 89 ? 3.333 -11.962 -6.231 1.00 96.88 89 ALA A O 1
ATOM 723 N N . GLN A 1 90 ? 1.834 -10.333 -6.552 1.00 95.56 90 GLN A N 1
ATOM 724 C CA . GLN A 1 90 ? 2.218 -10.051 -7.944 1.00 95.56 90 GLN A CA 1
ATOM 725 C C . GLN A 1 90 ? 3.476 -9.180 -8.052 1.00 95.56 90 GLN A C 1
ATOM 727 O O . GLN A 1 90 ? 3.943 -8.899 -9.155 1.00 95.56 90 GLN A O 1
ATOM 732 N N . CYS A 1 91 ? 3.998 -8.713 -6.920 1.00 93.25 91 CYS A N 1
ATOM 733 C CA . CYS A 1 91 ? 5.070 -7.741 -6.857 1.00 93.25 91 CYS A CA 1
ATOM 734 C C . CYS A 1 91 ? 6.190 -8.221 -5.934 1.00 93.25 91 CYS A C 1
ATOM 736 O O . CYS A 1 91 ? 5.895 -8.753 -4.859 1.00 93.25 91 CYS A O 1
ATOM 738 N N . PRO A 1 92 ? 7.461 -7.974 -6.300 1.00 85.25 92 PRO A N 1
ATOM 739 C CA . PRO A 1 92 ? 8.577 -8.191 -5.387 1.00 85.25 92 PRO A CA 1
ATOM 740 C C . PRO A 1 92 ? 8.410 -7.348 -4.114 1.00 85.25 92 PRO A C 1
ATOM 742 O O . PRO A 1 92 ? 7.743 -6.282 -4.154 1.00 85.25 92 PRO A O 1
#

Organism: NCBI:txid2233776

Sequence (92 aa):
MKLSKKLFLLLASCFFAFGCELLDEEPEEEKKVDNSTYTYSYTCPTGKKYTIQIPNRLSSTCKANWEYYARTYGCNDADNFPEANKRKAQCP